Protein AF-A0A967Q1J5-F1 (afdb_monomer_lite)

Sequence (70 aa):
MEIPHVEPTFETNVPGLFIAGELSGLGLIHNAIEQGRAAMDTVAKKRADKGQLDVVIVGAGPAGLAATLG

Secondary structure (DSSP, 8-state):
--PPPB-TTSBBSSTT-B--SGGGS--SHHHHHHHHHHHHHHHTTS-PPTTS-S------SHHHHHHHH-

pLDDT: mean 88.1, std 9.19, range [51.09, 95.56]

Structure (mmCIF, N/CA/C/O backbone):
data_AF-A0A967Q1J5-F1
#
_entry.id   AF-A0A967Q1J5-F1
#
loop_
_atom_site.group_PDB
_atom_site.id
_atom_site.type_symbol
_atom_site.label_atom_id
_atom_site.label_alt_id
_atom_site.label_comp_id
_atom_site.label_asym_id
_atom_site.label_entity_id
_atom_site.label_seq_id
_atom_site.pdbx_PDB_ins_code
_atom_site.Cartn_x
_atom_site.Cartn_y
_atom_site.Cartn_z
_atom_site.occupancy
_atom_site.B_iso_or_equiv
_atom_site.auth_seq_id
_atom_site.auth_comp_id
_atom_site.auth_asym_id
_atom_site.auth_atom_id
_atom_site.pdbx_PDB_model_num
ATOM 1 N N . MET A 1 1 ? 11.773 15.900 -13.697 1.00 51.09 1 MET A N 1
ATOM 2 C CA . MET A 1 1 ? 10.699 14.907 -13.518 1.00 51.09 1 MET A CA 1
ATOM 3 C C . MET A 1 1 ? 10.303 15.004 -12.057 1.00 51.09 1 MET A C 1
ATOM 5 O O . MET A 1 1 ? 11.160 14.764 -11.217 1.00 51.09 1 MET A O 1
ATOM 9 N N . GLU A 1 2 ? 9.110 15.515 -11.759 1.00 64.69 2 GLU A N 1
ATOM 10 C CA . GLU A 1 2 ? 8.611 15.626 -10.381 1.00 64.69 2 GLU A CA 1
ATOM 11 C C . GLU A 1 2 ? 8.149 14.238 -9.940 1.00 64.69 2 GLU A C 1
ATOM 13 O O . GLU A 1 2 ? 7.138 13.733 -10.420 1.00 64.69 2 GLU A O 1
ATOM 18 N N . ILE A 1 3 ? 8.945 13.589 -9.095 1.00 69.75 3 ILE A N 1
ATOM 19 C CA . ILE A 1 3 ? 8.551 12.353 -8.423 1.00 69.75 3 ILE A CA 1
ATOM 20 C C . ILE A 1 3 ? 7.941 12.782 -7.085 1.00 69.75 3 ILE A C 1
ATOM 22 O O . ILE A 1 3 ? 8.541 13.626 -6.410 1.00 69.75 3 ILE A O 1
ATOM 26 N N . PRO A 1 4 ? 6.771 12.250 -6.689 1.00 71.25 4 PRO A N 1
ATOM 27 C CA . PRO A 1 4 ? 6.216 12.512 -5.369 1.00 71.25 4 PRO A CA 1
ATOM 28 C C . PRO A 1 4 ? 7.253 12.206 -4.286 1.00 71.25 4 PRO A C 1
ATOM 30 O O . PRO A 1 4 ? 7.875 11.143 -4.305 1.00 71.25 4 PRO A O 1
ATOM 33 N N . HIS A 1 5 ? 7.441 13.126 -3.339 1.00 76.81 5 HIS A N 1
ATOM 34 C CA . HIS A 1 5 ? 8.259 12.829 -2.171 1.00 76.81 5 HIS A CA 1
ATOM 35 C C . HIS A 1 5 ? 7.538 11.773 -1.334 1.00 76.81 5 HIS A C 1
ATOM 37 O O . HIS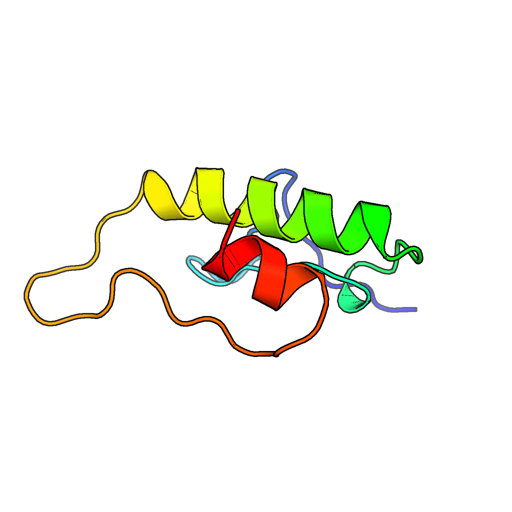 A 1 5 ? 6.412 11.991 -0.880 1.00 76.81 5 HIS A O 1
ATOM 43 N N . VAL A 1 6 ? 8.196 10.637 -1.145 1.00 84.75 6 VAL A N 1
ATOM 44 C CA . VAL A 1 6 ? 7.707 9.533 -0.328 1.00 84.75 6 VAL A CA 1
ATOM 45 C C . VAL A 1 6 ? 8.753 9.184 0.713 1.00 84.75 6 VAL A C 1
ATOM 47 O O . VAL A 1 6 ? 9.954 9.203 0.439 1.00 84.75 6 VAL A O 1
ATOM 50 N N . GLU A 1 7 ? 8.288 8.861 1.909 1.00 86.00 7 GLU A N 1
ATOM 51 C CA . GLU A 1 7 ? 9.126 8.282 2.951 1.00 86.00 7 GLU A CA 1
ATOM 52 C C . GLU A 1 7 ? 9.588 6.867 2.548 1.00 86.00 7 GLU A C 1
ATOM 54 O O . GLU A 1 7 ? 8.996 6.252 1.655 1.00 86.00 7 GLU A O 1
ATOM 59 N N . PRO A 1 8 ? 10.590 6.274 3.227 1.00 86.00 8 PRO A N 1
ATOM 60 C CA . PRO A 1 8 ? 10.983 4.878 2.996 1.00 86.00 8 PRO A CA 1
ATOM 61 C C . PRO A 1 8 ? 9.841 3.862 3.180 1.00 86.00 8 PRO A C 1
ATOM 63 O O . PRO A 1 8 ? 9.924 2.737 2.698 1.00 86.00 8 PRO A O 1
ATOM 66 N N . THR A 1 9 ? 8.775 4.255 3.882 1.00 87.00 9 THR A N 1
ATOM 67 C CA . THR A 1 9 ? 7.528 3.496 4.059 1.00 87.00 9 THR A CA 1
ATOM 68 C C . THR A 1 9 ? 6.540 3.656 2.901 1.00 87.00 9 THR A C 1
ATOM 70 O O . THR A 1 9 ? 5.433 3.125 2.976 1.00 87.00 9 THR A O 1
ATOM 73 N N . PHE A 1 10 ? 6.908 4.401 1.856 1.00 89.81 10 PHE A N 1
ATOM 74 C CA . PHE A 1 10 ? 6.067 4.782 0.718 1.00 89.81 10 PHE A CA 1
ATOM 75 C C . PHE A 1 10 ? 4.879 5.689 1.069 1.00 89.81 10 PHE A C 1
ATOM 77 O O . PHE A 1 10 ? 4.028 5.950 0.217 1.00 89.81 10 PHE A O 1
ATOM 84 N N . GLU A 1 11 ? 4.822 6.194 2.306 1.00 92.38 11 GLU A N 1
ATOM 85 C CA . GLU A 1 11 ? 3.852 7.207 2.718 1.00 92.38 11 GLU A CA 1
ATOM 86 C C . GLU A 1 11 ? 4.250 8.562 2.126 1.00 92.38 11 GLU A C 1
ATOM 88 O O . GLU A 1 11 ? 5.423 8.938 2.101 1.00 92.38 11 GLU A O 1
ATOM 93 N N . THR A 1 12 ? 3.268 9.285 1.607 1.00 92.00 12 THR A N 1
ATOM 94 C CA . THR A 1 12 ? 3.467 10.627 1.054 1.00 92.00 12 THR A CA 1
ATOM 95 C C . THR A 1 12 ? 3.486 11.675 2.167 1.00 92.00 12 THR A C 1
ATOM 97 O O . THR A 1 12 ? 3.290 11.381 3.345 1.00 92.00 12 THR A O 1
ATOM 100 N N . ASN A 1 13 ? 3.631 12.945 1.793 1.00 89.88 13 ASN A N 1
ATOM 101 C CA . ASN A 1 13 ? 3.392 14.063 2.706 1.00 89.88 13 ASN A CA 1
ATOM 102 C C . ASN A 1 13 ? 1.911 14.227 3.120 1.00 89.88 13 ASN A C 1
ATOM 104 O O . ASN A 1 13 ? 1.617 15.062 3.976 1.00 89.88 13 ASN A O 1
ATOM 108 N N . VAL A 1 14 ? 0.983 13.471 2.524 1.00 91.62 14 VAL A N 1
ATOM 109 C CA . VAL A 1 14 ? -0.415 13.377 2.954 1.00 91.62 14 VAL A CA 1
ATOM 110 C C . VAL A 1 14 ? -0.563 12.135 3.846 1.00 91.62 14 VAL A C 1
ATOM 112 O O . VAL A 1 14 ? -0.426 11.015 3.349 1.00 91.62 14 VAL A O 1
ATOM 115 N N . PRO A 1 15 ? -0.856 12.295 5.152 1.00 90.38 15 PRO A N 1
ATOM 116 C CA . PRO A 1 15 ? -0.974 11.166 6.069 1.00 90.38 15 PRO A CA 1
ATOM 117 C C . PRO A 1 15 ? -2.031 10.155 5.619 1.00 90.38 15 PRO A C 1
ATOM 119 O O . PRO A 1 15 ? -3.155 10.524 5.279 1.00 90.38 15 PRO A O 1
ATOM 122 N N . GLY A 1 16 ? -1.673 8.872 5.641 1.00 91.19 16 GLY A N 1
ATOM 123 C CA 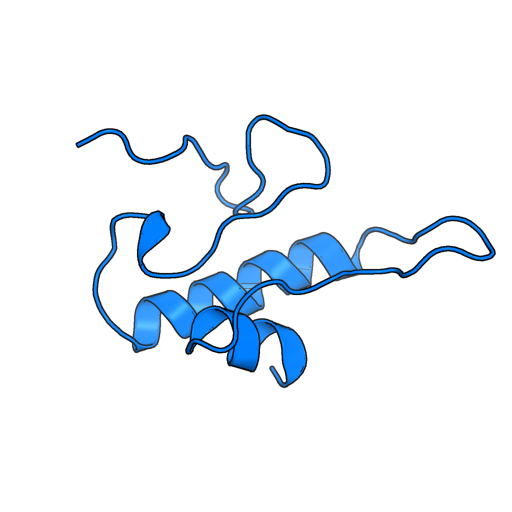. GLY A 1 16 ? -2.539 7.778 5.200 1.00 91.19 16 GLY A CA 1
ATOM 124 C C . GLY A 1 16 ? -2.573 7.554 3.685 1.00 91.19 16 GLY A C 1
ATOM 125 O O . GLY A 1 16 ? -3.193 6.585 3.251 1.00 91.19 16 GLY A O 1
ATOM 126 N N . LEU A 1 17 ? -1.897 8.387 2.885 1.00 92.69 17 LEU A N 1
ATOM 127 C CA . LEU A 1 17 ? -1.771 8.198 1.440 1.00 92.69 17 LEU A CA 1
ATOM 128 C C . LEU A 1 17 ? -0.397 7.622 1.095 1.00 92.69 17 LEU A C 1
ATOM 130 O O . LEU A 1 17 ? 0.634 8.202 1.438 1.00 92.69 17 LEU A O 1
ATOM 134 N N . PHE A 1 18 ? -0.401 6.510 0.363 1.00 92.81 18 PHE A N 1
ATOM 135 C CA . PHE A 1 18 ? 0.792 5.772 -0.041 1.00 92.81 18 PHE A CA 1
ATOM 136 C C . PHE A 1 18 ? 0.899 5.715 -1.565 1.00 92.81 18 PHE A C 1
ATOM 138 O O . PHE A 1 18 ? -0.119 5.620 -2.255 1.00 92.81 18 PHE A O 1
ATOM 145 N N . ILE A 1 19 ? 2.125 5.754 -2.091 1.00 91.50 19 ILE A N 1
ATOM 146 C CA . ILE A 1 19 ? 2.402 5.648 -3.531 1.00 91.50 19 ILE A CA 1
ATOM 147 C C . ILE A 1 19 ? 3.450 4.561 -3.767 1.00 91.50 19 ILE A C 1
ATOM 149 O O . ILE A 1 19 ? 4.567 4.641 -3.265 1.00 91.50 19 ILE A O 1
ATOM 153 N N . ALA A 1 20 ? 3.098 3.576 -4.589 1.00 90.25 20 ALA A N 1
ATOM 154 C CA . ALA A 1 20 ? 3.970 2.484 -5.008 1.00 90.25 20 ALA A CA 1
ATOM 155 C C . ALA A 1 20 ? 3.806 2.211 -6.511 1.00 90.25 20 ALA A C 1
ATOM 157 O O . ALA A 1 20 ? 2.754 2.479 -7.098 1.00 90.25 20 ALA A O 1
ATOM 158 N N . GLY A 1 21 ? 4.837 1.651 -7.137 1.00 89.00 21 GLY A N 1
ATOM 159 C CA . GLY A 1 21 ? 4.886 1.374 -8.569 1.00 89.00 21 GLY A CA 1
ATOM 160 C C . GLY A 1 21 ? 5.625 2.448 -9.366 1.00 89.00 21 GLY A C 1
ATOM 161 O O . GLY A 1 21 ? 6.413 3.223 -8.836 1.00 89.00 21 GLY A O 1
ATOM 162 N N . GLU A 1 22 ? 5.366 2.504 -10.673 1.00 82.19 22 GLU A N 1
ATOM 163 C CA . GLU A 1 22 ? 6.136 3.330 -11.619 1.00 82.19 22 GLU A CA 1
ATOM 164 C C . GLU A 1 22 ? 6.078 4.838 -11.326 1.00 82.19 22 GLU A C 1
ATOM 166 O O . GLU A 1 22 ? 7.002 5.570 -11.679 1.00 82.19 22 GLU A O 1
ATOM 171 N N . LEU A 1 23 ? 5.050 5.298 -10.601 1.00 76.31 23 LEU A N 1
ATOM 172 C CA . LEU A 1 23 ? 4.942 6.689 -10.157 1.00 76.31 23 LEU A CA 1
ATOM 173 C C . LEU A 1 23 ? 6.106 7.110 -9.238 1.00 76.31 23 LEU A C 1
ATOM 175 O O . LEU A 1 23 ? 6.380 8.301 -9.110 1.00 76.31 23 LEU A O 1
ATOM 179 N N . SER A 1 24 ? 6.821 6.149 -8.639 1.00 66.62 24 SER A N 1
ATOM 180 C CA . SER A 1 24 ? 8.032 6.392 -7.850 1.00 66.62 24 SER A CA 1
ATOM 181 C C . SER A 1 24 ? 9.283 6.653 -8.710 1.00 66.62 24 SER A C 1
ATOM 183 O O . SER A 1 24 ? 10.369 6.832 -8.161 1.00 66.62 24 SER A O 1
ATOM 185 N N . GLY A 1 25 ? 9.187 6.582 -10.045 1.00 69.19 25 GLY A N 1
ATOM 186 C CA . GLY A 1 25 ? 10.307 6.766 -10.977 1.00 69.19 25 GLY A CA 1
ATOM 187 C C . GLY A 1 25 ? 11.330 5.620 -11.012 1.00 69.19 25 GLY A C 1
ATOM 188 O O . GLY A 1 25 ? 12.308 5.696 -11.755 1.00 69.19 25 GLY A O 1
ATOM 189 N N . LEU A 1 26 ? 11.114 4.546 -10.243 1.00 71.25 26 LEU 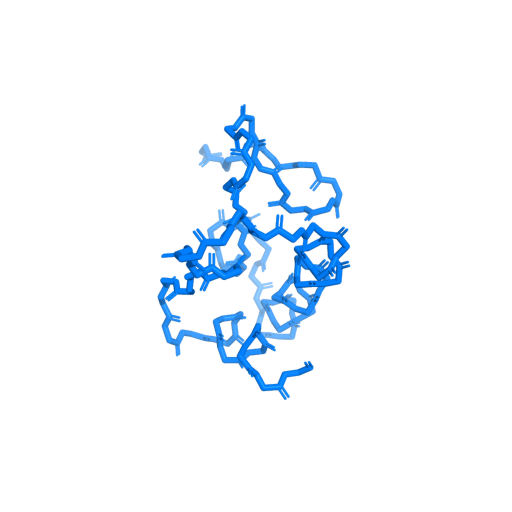A N 1
ATOM 190 C CA . LEU A 1 26 ? 11.974 3.360 -10.204 1.00 71.25 26 LEU A CA 1
ATOM 191 C C . LEU A 1 26 ? 11.384 2.287 -11.121 1.00 71.25 26 LEU A C 1
ATOM 193 O O . LEU A 1 26 ? 10.695 1.373 -10.668 1.00 71.25 26 LEU A O 1
ATOM 197 N N . GLY A 1 27 ? 11.632 2.422 -12.426 1.00 71.25 27 GLY A N 1
ATOM 198 C CA . GLY A 1 27 ? 11.197 1.439 -13.421 1.00 71.25 27 GLY A CA 1
ATOM 199 C C . GLY A 1 27 ? 11.631 0.015 -13.045 1.00 71.25 27 GLY A C 1
ATOM 200 O O . GLY A 1 27 ? 12.641 -0.149 -12.361 1.00 71.25 27 GLY A O 1
ATOM 201 N N . LEU A 1 28 ? 10.857 -0.980 -13.511 1.00 85.44 28 LEU A N 1
ATOM 202 C CA . LEU A 1 28 ? 10.931 -2.446 -13.310 1.00 85.44 28 LEU A CA 1
ATOM 203 C C . LEU A 1 28 ? 9.751 -3.019 -12.498 1.00 85.44 28 LEU A C 1
ATOM 205 O O . LEU A 1 28 ? 9.442 -2.578 -11.394 1.00 85.44 28 LEU A O 1
ATOM 209 N N . ILE A 1 29 ? 9.144 -4.090 -13.027 1.00 91.06 29 ILE A N 1
ATOM 210 C CA . ILE A 1 29 ? 8.019 -4.815 -12.401 1.00 91.06 29 ILE A CA 1
ATOM 211 C C . ILE A 1 29 ? 8.392 -5.332 -11.006 1.00 91.06 29 ILE A C 1
ATOM 213 O O . ILE A 1 29 ? 7.585 -5.243 -10.086 1.00 91.06 29 ILE A O 1
ATOM 217 N N . HIS A 1 30 ? 9.617 -5.841 -10.842 1.00 91.38 30 HIS A N 1
ATOM 218 C CA . HIS A 1 30 ? 10.108 -6.343 -9.558 1.00 91.38 30 HIS A CA 1
ATOM 219 C C . HIS A 1 30 ? 10.081 -5.262 -8.470 1.00 91.38 30 HIS A C 1
ATOM 221 O O . HIS A 1 30 ? 9.574 -5.508 -7.380 1.00 91.38 30 HIS A O 1
ATOM 227 N N . ASN A 1 31 ? 10.534 -4.048 -8.800 1.00 90.25 31 ASN A N 1
ATOM 228 C CA . ASN A 1 31 ? 10.512 -2.920 -7.873 1.00 90.25 31 ASN A CA 1
ATOM 229 C C . ASN A 1 31 ? 9.073 -2.552 -7.509 1.00 90.25 31 ASN A C 1
ATOM 231 O O . ASN A 1 31 ? 8.762 -2.409 -6.335 1.00 90.25 31 ASN A O 1
ATOM 235 N N . ALA A 1 32 ? 8.175 -2.468 -8.495 1.00 92.06 32 ALA A N 1
ATOM 236 C CA . ALA A 1 32 ? 6.769 -2.164 -8.241 1.00 92.06 32 ALA A CA 1
ATOM 237 C C . ALA A 1 32 ? 6.108 -3.174 -7.282 1.00 92.06 32 ALA A C 1
ATOM 239 O O . ALA A 1 32 ? 5.351 -2.771 -6.401 1.00 92.06 32 ALA A O 1
ATOM 240 N N . ILE A 1 33 ? 6.410 -4.468 -7.426 1.00 93.44 33 ILE A N 1
ATOM 241 C CA . ILE A 1 33 ? 5.912 -5.520 -6.527 1.00 93.44 33 ILE A CA 1
ATOM 242 C C . ILE A 1 33 ? 6.439 -5.313 -5.102 1.00 93.44 33 ILE A C 1
ATOM 244 O O . ILE A 1 33 ? 5.645 -5.298 -4.161 1.00 93.44 33 ILE A O 1
ATOM 248 N N . GLU A 1 34 ? 7.750 -5.112 -4.943 1.00 92.38 34 GLU A N 1
ATOM 249 C CA . GLU A 1 34 ? 8.372 -4.948 -3.623 1.00 92.38 34 GLU A CA 1
ATOM 250 C C . GLU A 1 34 ? 7.853 -3.698 -2.901 1.00 92.38 34 GLU A C 1
ATOM 252 O O . GLU A 1 34 ? 7.510 -3.746 -1.721 1.00 92.38 34 GLU A O 1
ATOM 257 N N . GLN A 1 35 ? 7.700 -2.593 -3.634 1.00 92.12 35 GLN A N 1
ATOM 258 C CA . GLN A 1 35 ? 7.118 -1.358 -3.107 1.00 92.12 35 GLN A CA 1
ATOM 259 C C . GLN A 1 35 ? 5.669 -1.558 -2.644 1.00 92.12 35 GLN A C 1
ATOM 261 O O . GLN A 1 35 ? 5.295 -1.071 -1.579 1.00 92.12 35 GLN A O 1
ATOM 266 N N . GLY A 1 36 ? 4.856 -2.292 -3.415 1.00 93.75 36 GLY A N 1
ATOM 267 C CA . GLY A 1 36 ? 3.476 -2.613 -3.040 1.00 93.75 36 GLY A CA 1
ATOM 268 C C . GLY A 1 36 ? 3.394 -3.402 -1.730 1.00 93.75 36 GLY A C 1
ATOM 269 O O . GLY A 1 36 ? 2.604 -3.052 -0.852 1.00 93.75 36 GLY A O 1
ATOM 270 N N . ARG A 1 37 ? 4.258 -4.413 -1.562 1.00 94.25 37 ARG A N 1
ATOM 271 C CA . ARG A 1 37 ? 4.362 -5.193 -0.315 1.00 94.25 37 ARG A CA 1
ATOM 272 C C . ARG A 1 37 ? 4.812 -4.335 0.869 1.00 94.25 37 ARG A C 1
ATOM 274 O O . ARG A 1 37 ? 4.152 -4.323 1.905 1.00 94.25 37 ARG A O 1
ATOM 281 N N . ALA A 1 38 ? 5.891 -3.574 0.706 1.00 92.75 38 ALA A N 1
ATOM 282 C CA . ALA A 1 38 ? 6.451 -2.743 1.772 1.00 92.75 38 ALA A CA 1
ATOM 283 C C . ALA A 1 38 ? 5.493 -1.625 2.233 1.00 92.75 38 ALA A C 1
ATOM 285 O O . ALA A 1 38 ? 5.408 -1.324 3.429 1.00 92.75 38 ALA A O 1
ATOM 286 N N . ALA A 1 39 ? 4.730 -1.029 1.309 1.00 93.50 39 ALA A N 1
ATOM 287 C CA . ALA A 1 39 ? 3.668 -0.085 1.656 1.00 93.50 39 ALA A CA 1
ATOM 288 C C . ALA A 1 39 ? 2.599 -0.758 2.538 1.00 93.50 39 ALA A C 1
ATOM 290 O O . ALA A 1 39 ? 2.218 -0.220 3.583 1.00 93.50 39 ALA A O 1
ATOM 291 N N . MET A 1 40 ? 2.172 -1.972 2.175 1.00 94.44 40 MET A N 1
ATOM 292 C CA . MET A 1 40 ? 1.182 -2.729 2.944 1.00 94.44 40 MET A CA 1
ATOM 293 C C . MET A 1 40 ? 1.674 -3.161 4.325 1.00 94.44 40 MET A C 1
ATOM 295 O O . MET A 1 40 ? 0.890 -3.102 5.272 1.00 94.44 40 MET A O 1
ATOM 299 N N . ASP A 1 41 ? 2.960 -3.481 4.496 1.00 94.00 41 ASP A N 1
ATOM 300 C CA . ASP A 1 41 ? 3.547 -3.749 5.820 1.00 94.00 41 ASP A CA 1
ATOM 301 C C . ASP A 1 41 ? 3.409 -2.550 6.775 1.00 94.00 41 ASP A C 1
ATOM 303 O O . ASP A 1 41 ? 3.334 -2.706 8.000 1.00 94.00 41 ASP A O 1
ATOM 307 N N . THR A 1 42 ? 3.373 -1.331 6.232 1.00 92.81 42 THR A N 1
ATOM 308 C CA . THR A 1 42 ? 3.138 -0.110 7.010 1.00 92.81 42 THR A CA 1
ATOM 309 C C . THR A 1 42 ? 1.651 0.097 7.274 1.00 92.81 42 THR A C 1
ATOM 311 O O . THR A 1 42 ? 1.267 0.351 8.419 1.00 92.81 42 THR A O 1
ATOM 314 N N . VAL A 1 43 ? 0.808 -0.053 6.248 1.00 93.06 43 VAL A N 1
ATOM 315 C CA . VAL A 1 43 ? -0.654 0.072 6.371 1.00 93.06 43 VAL A CA 1
ATOM 316 C C . VAL A 1 43 ? -1.209 -0.935 7.380 1.00 93.06 43 VAL A C 1
ATOM 318 O O . VAL A 1 43 ? -2.020 -0.565 8.222 1.00 93.06 43 VAL A O 1
ATOM 321 N N . ALA A 1 44 ? -0.709 -2.173 7.389 1.00 91.75 44 ALA A N 1
ATOM 322 C CA . ALA A 1 44 ? -1.176 -3.243 8.271 1.00 91.75 44 ALA A CA 1
ATOM 323 C C . ALA A 1 44 ? -0.985 -2.951 9.771 1.00 91.75 44 ALA A C 1
ATOM 325 O O . ALA A 1 44 ? -1.690 -3.539 10.600 1.00 91.75 44 ALA A O 1
ATOM 326 N N . LYS A 1 45 ? -0.053 -2.052 10.122 1.00 91.69 45 LYS A N 1
ATOM 327 C CA . LYS A 1 45 ? 0.189 -1.583 11.499 1.00 91.69 45 LYS A CA 1
ATOM 328 C C . LYS A 1 45 ? -0.827 -0.530 11.945 1.00 91.69 45 LYS A C 1
ATOM 330 O O . LYS A 1 45 ? -0.934 -0.263 13.140 1.00 91.69 45 LYS A O 1
ATOM 335 N N . LYS A 1 46 ? -1.555 0.072 11.003 1.00 87.38 46 LYS A N 1
ATOM 336 C CA . LYS A 1 46 ? -2.651 1.009 11.250 1.00 87.38 46 LYS A CA 1
ATOM 337 C C . LYS A 1 46 ? -3.975 0.221 11.229 1.00 87.38 46 LYS A C 1
ATOM 339 O O . LYS A 1 46 ? -4.091 -0.837 10.608 1.00 87.38 46 LYS A O 1
ATOM 344 N N . ARG A 1 47 ? -4.969 0.697 11.973 1.00 87.38 47 ARG A N 1
ATOM 345 C CA . ARG A 1 47 ? -6.328 0.136 11.989 1.00 87.38 47 ARG A CA 1
ATOM 346 C C . ARG A 1 47 ? -7.298 1.263 11.713 1.00 87.38 47 ARG A C 1
ATOM 348 O O . ARG A 1 47 ? -7.122 2.346 12.270 1.00 87.38 47 ARG A O 1
ATOM 355 N N . ALA A 1 48 ? -8.273 1.006 10.852 1.00 89.31 48 ALA A N 1
ATOM 356 C CA . ALA A 1 48 ? -9.326 1.974 10.618 1.00 89.31 48 ALA A CA 1
ATOM 357 C C . ALA A 1 48 ? -10.323 1.988 11.782 1.00 89.31 48 ALA A C 1
ATOM 359 O O . ALA A 1 48 ? -10.462 1.019 12.538 1.00 89.31 48 ALA A O 1
ATOM 360 N N . ASP A 1 49 ? -11.034 3.104 11.912 1.00 92.19 49 ASP A N 1
ATOM 361 C CA . ASP A 1 49 ? -12.132 3.214 12.859 1.00 92.19 49 ASP A CA 1
ATOM 362 C C . ASP A 1 49 ? -13.292 2.289 12.467 1.00 92.19 49 ASP A C 1
ATOM 364 O O . ASP A 1 49 ? -13.462 1.868 11.317 1.00 92.19 49 ASP A O 1
ATOM 368 N N . LYS A 1 50 ? -14.143 1.976 13.446 1.00 93.88 50 LYS A N 1
ATOM 369 C CA . LYS A 1 50 ? -15.276 1.072 13.244 1.00 93.88 50 LYS A CA 1
ATOM 370 C C . LYS A 1 50 ? -16.201 1.598 12.138 1.00 93.88 50 LYS A C 1
ATOM 372 O O . LYS A 1 50 ? -16.773 2.676 12.261 1.00 93.88 50 LYS A O 1
ATOM 377 N N . GLY A 1 51 ? -16.406 0.783 11.103 1.00 92.94 51 GLY A N 1
ATOM 378 C CA . GLY A 1 51 ? -17.264 1.117 9.960 1.00 92.94 51 GLY A CA 1
ATOM 379 C C . GLY A 1 51 ? -16.529 1.734 8.767 1.00 92.94 51 GLY A C 1
ATOM 380 O O . GLY A 1 51 ? -17.185 2.089 7.790 1.00 92.94 51 GLY A O 1
ATOM 381 N N . GLN A 1 52 ? -15.200 1.839 8.820 1.00 93.50 52 GLN A N 1
ATOM 382 C CA . GLN A 1 52 ? -14.357 2.235 7.692 1.00 93.50 52 GLN A CA 1
ATOM 383 C C . GLN A 1 52 ? -13.589 1.034 7.126 1.00 93.50 52 GLN A C 1
ATOM 385 O O . GLN A 1 52 ? -13.432 0.008 7.786 1.00 93.50 52 GLN A O 1
ATOM 390 N N . LEU A 1 53 ? -13.132 1.161 5.880 1.00 92.50 53 LEU A N 1
ATOM 391 C CA . LEU A 1 53 ? -12.213 0.199 5.275 1.00 92.50 53 LEU A CA 1
ATOM 392 C C . LEU A 1 53 ? -10.811 0.414 5.854 1.00 92.50 53 LEU A C 1
ATOM 394 O O . LEU A 1 53 ? -10.370 1.556 5.951 1.00 92.50 53 LEU A O 1
ATOM 398 N N . ASP A 1 54 ? -10.100 -0.670 6.178 1.00 91.88 54 ASP A N 1
ATOM 399 C CA . ASP A 1 54 ? -8.699 -0.596 6.625 1.00 91.88 54 ASP A CA 1
ATOM 400 C C . ASP A 1 54 ? -7.775 -0.031 5.538 1.00 91.88 54 ASP A C 1
ATOM 402 O O . ASP A 1 54 ? -6.814 0.679 5.830 1.00 91.88 54 ASP A O 1
ATOM 406 N N . VAL A 1 55 ? -8.071 -0.343 4.274 1.00 93.94 55 VAL A N 1
ATOM 407 C CA . VAL A 1 55 ? -7.311 0.118 3.113 1.00 93.94 55 VAL A CA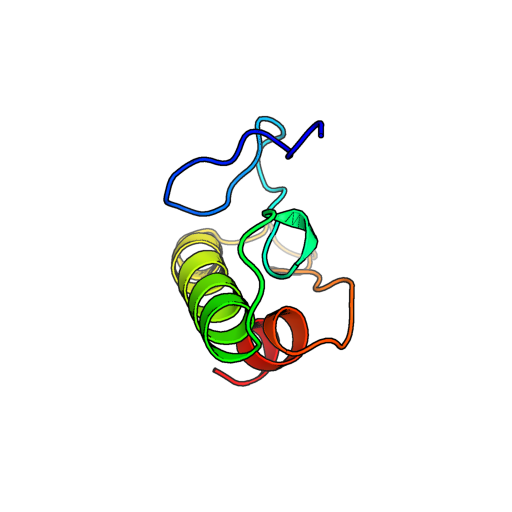 1
ATOM 408 C C . VAL A 1 55 ? -8.188 0.135 1.862 1.00 93.94 55 VAL A C 1
ATOM 410 O O . VAL A 1 55 ? -9.076 -0.701 1.692 1.00 93.94 55 VAL A O 1
ATOM 413 N N . VAL A 1 56 ? -7.911 1.079 0.962 1.00 95.31 56 VAL A N 1
ATOM 414 C CA . VAL A 1 56 ? -8.438 1.102 -0.407 1.00 95.31 56 VAL A CA 1
ATOM 415 C C . VAL A 1 56 ? -7.254 1.140 -1.361 1.00 95.31 56 VAL A C 1
ATOM 417 O O . VAL A 1 56 ? -6.430 2.048 -1.296 1.00 95.31 56 VAL A O 1
ATOM 420 N N . ILE A 1 57 ? -7.176 0.158 -2.256 1.00 94.88 57 ILE A N 1
ATOM 421 C CA . ILE A 1 57 ? -6.121 0.071 -3.268 1.00 94.88 57 ILE A CA 1
ATOM 422 C C . ILE A 1 57 ? -6.660 0.646 -4.576 1.00 94.88 57 ILE A C 1
ATOM 424 O O . ILE A 1 57 ? -7.696 0.209 -5.078 1.00 94.88 57 ILE A O 1
ATOM 428 N N . VAL A 1 58 ? -5.947 1.622 -5.140 1.00 94.56 58 VAL A N 1
ATOM 429 C CA . VAL A 1 58 ? -6.289 2.242 -6.425 1.00 94.56 58 VAL A CA 1
ATOM 430 C C . VAL A 1 58 ? -5.228 1.870 -7.456 1.00 94.56 58 VAL A C 1
ATOM 432 O O . VAL A 1 58 ? -4.087 2.315 -7.376 1.00 94.56 58 VAL A O 1
ATOM 435 N N . GLY A 1 59 ? -5.625 1.063 -8.441 1.00 91.94 59 GLY A N 1
ATOM 436 C CA . GLY A 1 59 ? -4.765 0.597 -9.531 1.00 91.94 59 GLY A CA 1
ATOM 437 C C . GLY A 1 59 ? -4.544 -0.918 -9.516 1.00 91.94 59 GLY A C 1
ATOM 438 O O . GLY A 1 59 ? -4.360 -1.526 -8.469 1.00 91.94 59 GLY A O 1
ATOM 439 N N . ALA A 1 60 ? -4.545 -1.526 -10.705 1.00 93.62 60 ALA A N 1
ATOM 440 C CA . ALA A 1 60 ? -4.427 -2.977 -10.905 1.00 93.62 60 ALA A CA 1
ATOM 441 C C . ALA A 1 60 ? -3.086 -3.397 -11.544 1.00 93.62 60 ALA A C 1
ATOM 443 O O . ALA A 1 60 ? -2.977 -4.464 -12.145 1.00 93.62 60 ALA A O 1
ATOM 444 N N . GLY A 1 61 ? -2.067 -2.536 -11.460 1.00 93.38 61 GLY A N 1
ATOM 445 C CA . GLY A 1 61 ? -0.707 -2.860 -11.894 1.00 93.38 61 GLY A CA 1
ATOM 446 C C . GLY A 1 61 ? 0.023 -3.780 -10.902 1.00 93.38 61 GLY A C 1
ATOM 447 O O . GLY A 1 61 ? -0.543 -4.140 -9.869 1.00 93.38 61 GLY A O 1
ATOM 448 N N . PRO A 1 62 ? 1.302 -4.115 -11.154 1.00 94.75 62 PRO A N 1
ATOM 449 C CA . PRO A 1 62 ? 2.065 -5.032 -10.303 1.00 94.75 62 PRO A CA 1
ATOM 450 C C . PRO A 1 62 ? 2.103 -4.631 -8.821 1.00 94.75 62 PRO A C 1
ATOM 452 O O . PRO A 1 62 ? 1.928 -5.491 -7.966 1.00 94.75 62 PRO A O 1
ATOM 455 N N . ALA A 1 63 ? 2.250 -3.334 -8.518 1.00 94.62 63 ALA A N 1
ATOM 456 C CA . ALA A 1 63 ? 2.220 -2.825 -7.144 1.00 94.62 63 ALA A CA 1
ATOM 457 C C . ALA A 1 63 ? 0.855 -3.029 -6.466 1.00 94.62 63 ALA A C 1
ATOM 459 O O . ALA A 1 63 ? 0.797 -3.468 -5.323 1.00 94.62 63 ALA A O 1
ATOM 460 N N . GLY A 1 64 ? -0.245 -2.758 -7.178 1.00 95.31 64 GLY A N 1
ATOM 461 C CA . GLY A 1 64 ? -1.606 -2.933 -6.658 1.00 95.31 64 GLY A CA 1
ATOM 462 C C . GLY A 1 64 ? -1.974 -4.403 -6.444 1.00 95.31 64 GLY A C 1
ATOM 463 O O . GLY A 1 64 ? -2.564 -4.755 -5.424 1.00 95.31 64 GLY A O 1
ATOM 464 N N . LEU A 1 65 ? -1.562 -5.280 -7.367 1.00 95.56 65 LEU A N 1
ATOM 465 C CA . LEU A 1 65 ? -1.715 -6.729 -7.212 1.00 95.56 65 LEU A CA 1
ATOM 466 C C . LEU A 1 65 ? -0.894 -7.259 -6.032 1.00 95.56 65 LEU A C 1
ATOM 468 O O . LEU A 1 65 ? -1.423 -8.023 -5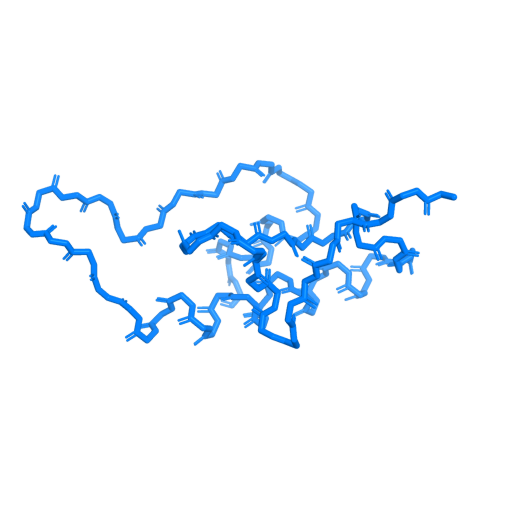.230 1.00 95.56 65 LEU A O 1
ATOM 472 N N . ALA A 1 66 ? 0.358 -6.818 -5.886 1.00 95.00 66 ALA A N 1
ATOM 473 C CA . ALA A 1 66 ? 1.195 -7.170 -4.741 1.00 95.00 66 ALA A CA 1
ATOM 474 C C . ALA A 1 66 ? 0.594 -6.675 -3.418 1.00 95.00 66 ALA A C 1
ATOM 476 O O . ALA A 1 66 ? 0.553 -7.429 -2.456 1.00 95.00 66 ALA A O 1
ATOM 477 N N . ALA A 1 67 ? 0.048 -5.456 -3.386 1.00 95.25 67 ALA A N 1
ATOM 478 C CA . ALA A 1 67 ? -0.628 -4.918 -2.207 1.00 95.25 67 ALA A CA 1
ATOM 479 C C . ALA A 1 67 ? -1.921 -5.678 -1.842 1.00 95.25 67 ALA A C 1
ATOM 481 O O . ALA A 1 67 ? -2.357 -5.646 -0.695 1.00 95.25 67 ALA A O 1
ATOM 482 N N . THR A 1 68 ? -2.545 -6.359 -2.808 1.00 94.62 68 THR A N 1
ATOM 483 C CA . THR A 1 68 ? -3.786 -7.124 -2.594 1.00 94.62 68 THR A CA 1
ATOM 484 C C . THR A 1 68 ? -3.525 -8.583 -2.203 1.00 94.62 68 THR A C 1
ATOM 486 O O . THR A 1 68 ? -4.300 -9.156 -1.442 1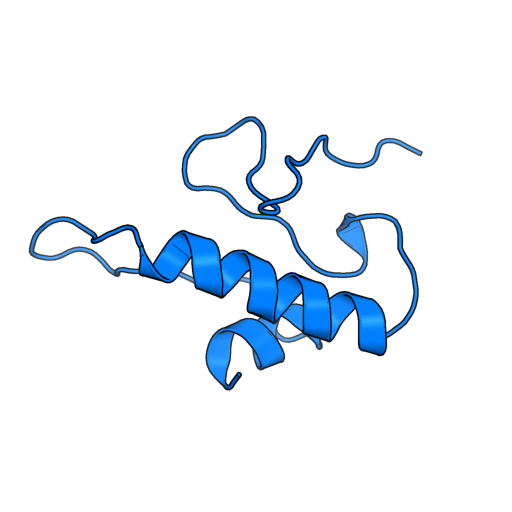.00 94.62 68 THR A O 1
ATOM 489 N N . LEU A 1 69 ? -2.481 -9.206 -2.761 1.00 88.44 69 LEU A N 1
ATOM 490 C CA . LEU A 1 69 ? -2.248 -10.658 -2.693 1.00 88.44 69 LEU A CA 1
ATOM 491 C C . LEU A 1 69 ? -0.992 -11.070 -1.904 1.00 88.44 69 LEU A C 1
ATOM 493 O O . LEU A 1 69 ? -0.823 -12.264 -1.656 1.00 88.44 69 LEU A O 1
ATOM 497 N N . GLY A 1 70 ? -0.084 -10.129 -1.627 1.00 67.25 70 GLY A N 1
ATOM 498 C CA . GLY A 1 70 ? 1.285 -10.387 -1.162 1.00 67.25 70 GLY A CA 1
ATOM 499 C C . GLY A 1 70 ? 1.510 -10.348 0.340 1.00 67.25 70 GLY A C 1
ATOM 500 O O . GLY A 1 70 ? 0.642 -9.847 1.082 1.00 67.25 70 GLY A O 1
#

Foldseek 3Di:
DDQFDADPLQHGPDPPDGDADCSNVDDDLVRRLVSLQSNLVVLVVDADDPPDDSDDQDDDGSSSCSVVPD

Radius of gyration: 11.89 Å; chains: 1; bounding box: 29×26×27 Å